Protein AF-A0AA85BRC6-F1 (afdb_monomer_lite)

Organism: NCBI:txid31246

Foldseek 3Di:
DQPLVRLLVLLLVLQCVVCVPPPDDPCPDPVNVVSVCLSVVLVPPPPDCPPVNVVSSVVSVVVSVVSVVCVVCVVPPDD

Sequen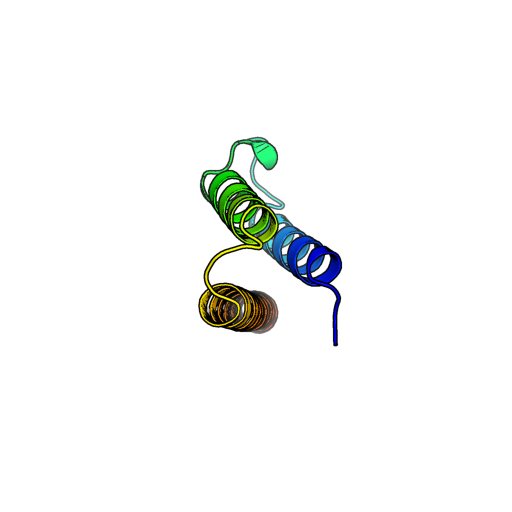ce (79 aa):
MSSKIQLFRNILRELRHVRKNQKAPFDYSPVMQYVISEFRNNHLTDAQKCARENESVHLAETYLNYLQNLRKHSVSSYF

Radius of gyration: 14.56 Å; chains: 1; bounding box: 31×29×38 Å

Secondary structure (DSSP, 8-state):
---HHHHHHHHHHHHHHHTTT-SS-STT-HHHHHHHHHHHHHHS-TTS-HHHHHHHHHHHHHHHHHHHHHHHHTT----

InterPro domains:
  IPR037667 Protein FMC1 homologue [PTHR31716] (3-74)

pLDDT: mean 79.73, std 14.34, range [40.81, 94.88]

Structure (mmCIF, N/CA/C/O backbone):
data_AF-A0AA85BRC6-F1
#
_entry.id   AF-A0AA85BRC6-F1
#
loop_
_atom_site.group_PDB
_atom_site.id
_atom_site.type_symbol
_atom_site.label_atom_id
_atom_site.label_alt_id
_atom_site.label_comp_id
_atom_site.label_asym_id
_atom_site.label_entity_id
_atom_site.label_seq_id
_atom_site.pdbx_PDB_ins_code
_atom_site.Cartn_x
_atom_site.Cartn_y
_atom_site.Cartn_z
_atom_site.occupancy
_atom_site.B_iso_or_equiv
_atom_site.auth_seq_id
_atom_site.auth_comp_id
_atom_site.auth_asym_id
_atom_site.auth_atom_id
_atom_site.pdbx_PDB_model_num
ATOM 1 N N . MET A 1 1 ? 4.289 -3.874 14.798 1.00 49.03 1 MET A N 1
ATOM 2 C CA . MET A 1 1 ? 3.218 -3.319 13.943 1.00 49.03 1 MET A CA 1
ATOM 3 C C . MET A 1 1 ? 3.705 -2.029 13.311 1.00 49.03 1 MET A C 1
ATOM 5 O O . MET A 1 1 ? 4.276 -1.203 14.014 1.00 49.03 1 MET A O 1
ATOM 9 N N . SER A 1 2 ? 3.560 -1.888 11.994 1.00 63.59 2 SER A N 1
ATOM 10 C CA . SER A 1 2 ? 3.891 -0.643 11.293 1.00 63.59 2 SER A CA 1
ATOM 11 C C . SER A 1 2 ? 2.787 0.386 11.549 1.00 63.59 2 SER A C 1
ATOM 13 O O . SER A 1 2 ? 1.620 0.010 11.590 1.00 63.59 2 SER A O 1
ATOM 15 N N . SER A 1 3 ? 3.114 1.667 11.736 1.00 83.88 3 SER A N 1
ATOM 16 C CA . SER A 1 3 ? 2.067 2.692 11.844 1.00 83.88 3 SER A CA 1
ATOM 17 C C . SER A 1 3 ? 1.310 2.824 10.516 1.00 83.88 3 SER A C 1
ATOM 19 O O . SER A 1 3 ? 1.875 2.568 9.453 1.00 83.88 3 SER A O 1
ATOM 21 N N . LYS A 1 4 ? 0.052 3.282 10.545 1.00 83.38 4 LYS A N 1
ATOM 22 C CA . LYS A 1 4 ? -0.760 3.518 9.329 1.00 83.38 4 LYS A CA 1
ATOM 23 C C . LYS A 1 4 ? -0.032 4.418 8.315 1.00 83.38 4 LYS A C 1
ATOM 25 O O . LYS A 1 4 ? -0.033 4.150 7.117 1.00 83.38 4 LYS A O 1
ATOM 30 N N . ILE A 1 5 ? 0.700 5.422 8.806 1.00 85.88 5 ILE A N 1
ATOM 31 C CA . ILE A 1 5 ? 1.550 6.303 7.987 1.00 85.88 5 ILE A CA 1
ATOM 32 C C . ILE A 1 5 ? 2.706 5.530 7.340 1.00 85.88 5 ILE A C 1
ATOM 34 O O . ILE A 1 5 ? 3.052 5.772 6.184 1.00 85.88 5 ILE A O 1
ATOM 38 N N . GLN A 1 6 ? 3.330 4.606 8.069 1.00 89.81 6 GLN A N 1
ATOM 39 C CA . GLN A 1 6 ? 4.405 3.785 7.527 1.00 89.81 6 GLN A CA 1
ATOM 40 C C . GLN A 1 6 ? 3.879 2.787 6.485 1.00 89.81 6 GLN A C 1
ATOM 42 O O . GLN A 1 6 ? 4.515 2.620 5.444 1.00 89.81 6 GLN A O 1
ATOM 47 N N . LEU A 1 7 ? 2.702 2.196 6.710 1.00 90.19 7 LEU A N 1
ATOM 48 C CA . LEU A 1 7 ? 2.006 1.350 5.737 1.00 90.19 7 LEU A CA 1
ATOM 49 C C . LEU A 1 7 ? 1.714 2.120 4.442 1.00 90.19 7 LEU A C 1
ATOM 51 O O . LEU A 1 7 ? 2.105 1.676 3.363 1.00 90.19 7 LEU A O 1
ATOM 55 N N . PHE A 1 8 ? 1.148 3.323 4.553 1.00 90.50 8 PHE A N 1
ATOM 56 C CA . PHE A 1 8 ? 0.932 4.228 3.423 1.00 90.50 8 PHE A CA 1
ATOM 57 C C . PHE A 1 8 ? 2.229 4.503 2.650 1.00 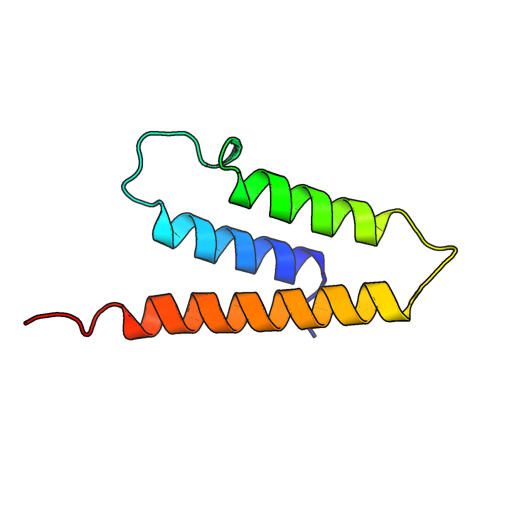90.50 8 PHE A C 1
ATOM 59 O O . PHE A 1 8 ? 2.303 4.287 1.440 1.00 90.50 8 PHE A O 1
ATOM 66 N N . ARG A 1 9 ? 3.297 4.919 3.346 1.00 91.75 9 ARG A N 1
ATOM 67 C CA . ARG A 1 9 ? 4.606 5.205 2.729 1.00 91.75 9 ARG A CA 1
ATOM 68 C C . ARG A 1 9 ? 5.193 3.991 2.011 1.00 91.75 9 ARG A C 1
ATOM 70 O O . ARG A 1 9 ? 5.801 4.153 0.953 1.00 91.75 9 ARG A O 1
ATOM 77 N N . ASN A 1 10 ? 5.019 2.794 2.567 1.00 93.75 10 ASN A N 1
ATOM 78 C CA . ASN A 1 10 ? 5.492 1.555 1.957 1.00 93.75 10 ASN A CA 1
ATOM 79 C C . ASN A 1 10 ? 4.724 1.240 0.665 1.00 93.75 10 ASN A C 1
ATOM 81 O O . ASN A 1 10 ? 5.356 0.931 -0.342 1.00 93.75 10 ASN A O 1
ATOM 85 N N . ILE A 1 11 ? 3.397 1.404 0.654 1.00 92.75 11 ILE A N 1
ATOM 86 C CA . ILE A 1 11 ? 2.579 1.240 -0.559 1.00 92.75 11 ILE A CA 1
ATOM 87 C C . ILE A 1 11 ? 3.018 2.234 -1.639 1.00 92.75 11 ILE A C 1
ATOM 89 O O . ILE A 1 11 ? 3.268 1.840 -2.777 1.00 92.75 11 ILE A O 1
ATOM 93 N N . LEU A 1 12 ? 3.203 3.512 -1.287 1.00 91.06 12 LEU A N 1
ATOM 94 C CA . LEU A 1 12 ? 3.672 4.520 -2.243 1.00 91.06 12 LEU A CA 1
ATOM 95 C C . LEU A 1 12 ? 5.044 4.182 -2.830 1.00 91.06 12 LEU A C 1
ATOM 97 O O . LEU A 1 12 ? 5.287 4.425 -4.013 1.00 91.06 12 LEU A O 1
ATOM 101 N N . ARG A 1 13 ? 5.947 3.624 -2.019 1.00 92.50 13 ARG A N 1
ATOM 102 C CA . ARG A 1 13 ? 7.267 3.188 -2.481 1.00 92.50 13 ARG A CA 1
ATOM 103 C C . ARG A 1 13 ? 7.142 2.087 -3.532 1.00 92.50 13 ARG A C 1
ATOM 105 O O . ARG A 1 13 ? 7.773 2.197 -4.580 1.00 92.50 13 ARG A O 1
ATOM 112 N N . GLU A 1 14 ? 6.311 1.077 -3.291 1.00 91.56 14 GLU A N 1
ATOM 113 C CA . GLU A 1 14 ? 6.087 -0.003 -4.260 1.00 91.56 14 GLU A CA 1
ATOM 114 C C . GLU A 1 14 ? 5.443 0.508 -5.558 1.00 91.56 14 GLU A C 1
ATOM 116 O O . GLU A 1 14 ? 5.925 0.205 -6.649 1.00 91.56 14 GLU A O 1
ATOM 121 N N . LEU A 1 15 ? 4.439 1.386 -5.470 1.00 89.06 15 LEU A N 1
ATOM 122 C CA . LEU A 1 15 ? 3.821 1.999 -6.653 1.00 89.06 15 LEU A CA 1
ATOM 123 C C . LEU A 1 15 ? 4.816 2.836 -7.477 1.00 89.06 15 LEU A C 1
ATOM 125 O O . LEU A 1 15 ? 4.762 2.836 -8.710 1.00 89.06 15 LEU A O 1
ATOM 129 N N . ARG A 1 16 ? 5.761 3.525 -6.824 1.00 88.31 16 ARG A N 1
ATOM 130 C CA . ARG A 1 16 ? 6.835 4.260 -7.513 1.00 88.31 16 ARG A CA 1
ATOM 131 C C . ARG A 1 16 ? 7.801 3.335 -8.246 1.00 88.31 16 ARG A C 1
ATOM 133 O O . ARG A 1 16 ? 8.273 3.706 -9.317 1.00 88.31 16 ARG A O 1
ATOM 140 N N . HIS A 1 17 ? 8.078 2.141 -7.719 1.00 86.00 17 HIS A N 1
ATOM 141 C CA . HIS A 1 17 ? 8.940 1.172 -8.402 1.00 86.00 17 HIS A CA 1
ATOM 142 C C . HIS A 1 17 ? 8.360 0.731 -9.749 1.00 86.00 17 HIS A C 1
ATOM 144 O O . HIS A 1 17 ? 9.101 0.657 -10.726 1.00 86.00 17 HIS A O 1
ATOM 150 N N . VAL A 1 18 ? 7.042 0.530 -9.829 1.00 78.50 18 VAL A N 1
ATOM 151 C CA . VAL A 1 18 ? 6.354 0.155 -11.078 1.00 78.50 18 VAL A CA 1
ATOM 152 C C . VAL A 1 18 ? 6.419 1.274 -12.124 1.00 78.50 18 VAL A C 1
ATOM 154 O O . VAL A 1 18 ? 6.505 1.016 -13.322 1.00 78.50 18 VAL A O 1
ATOM 157 N N . ARG A 1 19 ? 6.408 2.540 -11.691 1.00 77.19 19 ARG A N 1
ATOM 158 C CA . ARG A 1 19 ? 6.341 3.706 -12.590 1.00 77.19 19 ARG A CA 1
ATOM 159 C C . ARG A 1 19 ? 7.695 4.349 -12.898 1.00 77.19 19 ARG A C 1
ATOM 161 O O . ARG A 1 19 ? 7.706 5.407 -13.518 1.00 77.19 19 ARG A O 1
ATOM 168 N N . LYS A 1 20 ? 8.826 3.726 -12.531 1.00 72.81 20 LYS A N 1
ATOM 169 C CA . LYS A 1 20 ? 10.179 4.310 -12.674 1.00 72.81 20 LYS A CA 1
ATOM 170 C C . LYS A 1 20 ? 10.497 4.824 -14.093 1.00 72.81 20 LYS A C 1
ATOM 172 O O . LYS A 1 20 ? 11.260 5.772 -14.223 1.00 72.81 20 LYS A O 1
ATOM 177 N N . ASN A 1 21 ? 9.872 4.252 -15.127 1.00 72.75 21 ASN A N 1
ATOM 178 C CA . ASN A 1 21 ? 10.096 4.612 -16.535 1.00 72.75 21 ASN A CA 1
ATOM 179 C C . ASN A 1 21 ? 8.957 5.439 -17.171 1.00 72.75 21 ASN A C 1
ATOM 181 O O . ASN A 1 21 ? 8.936 5.623 -18.387 1.00 72.75 21 ASN A O 1
ATOM 185 N N . GLN A 1 22 ? 7.981 5.918 -16.392 1.00 77.38 22 GLN A N 1
ATOM 186 C CA . GLN A 1 22 ? 6.847 6.682 -16.923 1.00 77.38 22 GLN A CA 1
ATOM 187 C C . GLN A 1 22 ? 7.102 8.192 -16.854 1.00 77.38 22 GLN A C 1
ATOM 189 O O . GLN A 1 22 ? 7.538 8.710 -15.832 1.00 77.38 22 GLN A O 1
ATOM 194 N N . LYS A 1 23 ? 6.782 8.911 -17.941 1.00 72.50 23 LYS A N 1
ATOM 195 C CA . LYS A 1 23 ? 6.964 10.373 -18.041 1.00 72.50 23 LYS A CA 1
ATOM 196 C C . LYS A 1 23 ? 5.925 11.181 -17.255 1.00 72.50 23 LYS A C 1
ATOM 198 O O . LYS A 1 23 ? 6.198 12.310 -16.864 1.00 72.50 23 LYS A O 1
ATOM 203 N N . ALA A 1 24 ? 4.726 10.631 -17.059 1.00 78.06 24 ALA A N 1
ATOM 204 C CA . ALA A 1 24 ? 3.648 11.331 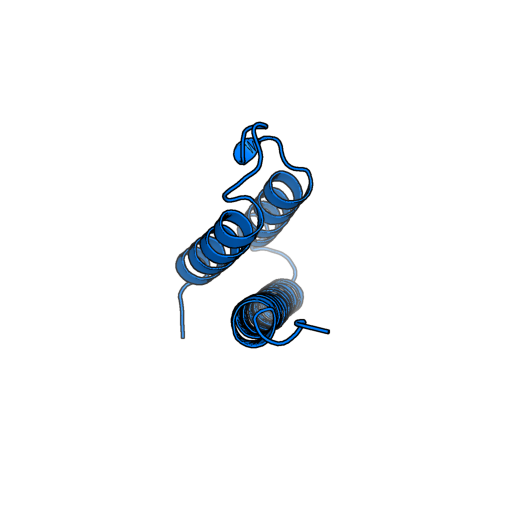-16.368 1.00 78.06 24 ALA A CA 1
ATOM 205 C C . ALA A 1 24 ? 3.919 11.405 -14.852 1.00 78.06 24 ALA A C 1
ATOM 207 O O . ALA A 1 24 ? 4.332 10.392 -14.277 1.00 78.06 24 ALA A O 1
ATOM 208 N N . PRO A 1 25 ? 3.630 12.540 -14.182 1.00 81.38 25 PRO A N 1
ATOM 209 C CA . PRO A 1 25 ? 3.867 12.677 -12.749 1.00 81.38 25 PRO A CA 1
ATOM 210 C C . PRO A 1 25 ? 3.166 11.586 -11.928 1.00 81.38 25 PRO A C 1
ATOM 212 O O . PRO A 1 25 ? 2.086 11.092 -12.278 1.00 81.38 25 PRO A O 1
ATOM 215 N N . PHE A 1 26 ? 3.789 11.190 -10.817 1.00 81.25 26 PHE A N 1
ATOM 216 C CA . PHE A 1 26 ? 3.252 10.151 -9.934 1.00 81.25 26 PHE A CA 1
ATOM 217 C C . PHE A 1 26 ? 1.930 10.570 -9.280 1.00 81.25 26 PHE A C 1
ATOM 219 O O . PHE A 1 26 ? 0.990 9.772 -9.200 1.00 81.25 26 PHE A O 1
ATOM 226 N N . ASP A 1 27 ? 1.858 11.843 -8.898 1.00 81.31 27 ASP A N 1
ATOM 227 C CA . ASP A 1 27 ? 0.795 12.413 -8.074 1.00 81.31 27 ASP A CA 1
ATOM 228 C C . ASP A 1 27 ? -0.565 12.445 -8.783 1.00 81.31 27 ASP A C 1
ATOM 230 O O . ASP A 1 27 ? -1.596 12.322 -8.130 1.00 81.31 27 ASP A O 1
ATOM 234 N N . TYR A 1 28 ? -0.583 12.512 -10.117 1.00 80.44 28 TYR A N 1
ATOM 235 C CA . TYR A 1 28 ? -1.820 12.486 -10.909 1.00 80.44 28 TYR A CA 1
ATOM 236 C C . TYR A 1 28 ? -2.272 11.080 -11.307 1.00 80.44 28 TYR A C 1
ATOM 238 O O . TYR A 1 28 ? -3.256 10.936 -12.029 1.00 80.44 28 TYR A O 1
ATOM 246 N N . SER A 1 29 ? -1.571 10.021 -10.886 1.00 86.06 29 SER A N 1
ATOM 247 C CA . SER A 1 29 ? -2.033 8.677 -11.236 1.00 86.06 29 SER A CA 1
ATOM 248 C C . SER A 1 29 ? -3.338 8.336 -10.511 1.00 86.06 29 SER A C 1
ATOM 250 O O . SER A 1 29 ? -3.445 8.602 -9.310 1.00 86.06 29 SER A O 1
ATOM 252 N N . PRO A 1 30 ? -4.299 7.682 -11.192 1.00 87.69 30 PRO A N 1
ATOM 253 C CA . PRO A 1 30 ? -5.543 7.249 -10.560 1.00 87.69 30 PRO A CA 1
ATOM 254 C C . PRO A 1 30 ? -5.304 6.391 -9.314 1.00 87.69 30 PRO A C 1
ATOM 256 O O . PRO A 1 30 ? -5.973 6.568 -8.302 1.00 87.69 30 PRO A O 1
ATOM 259 N N . VAL A 1 31 ? -4.288 5.519 -9.352 1.00 87.31 31 VAL A N 1
ATOM 260 C CA . VAL A 1 31 ? -3.915 4.676 -8.207 1.00 87.31 31 VAL A CA 1
ATOM 261 C C . VAL A 1 31 ? -3.396 5.498 -7.025 1.00 87.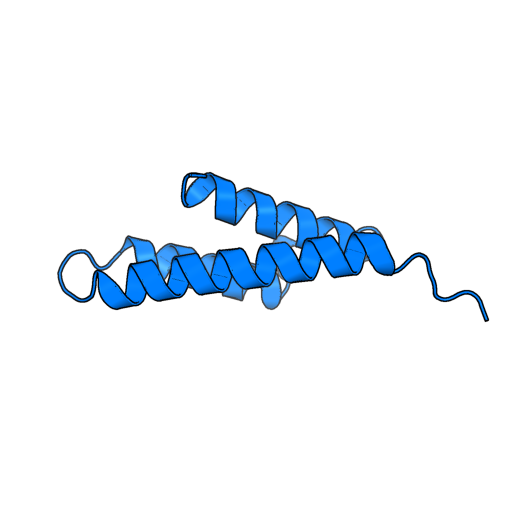31 31 VAL A C 1
ATOM 263 O O . VAL A 1 31 ? -3.749 5.211 -5.887 1.00 87.31 31 VAL A O 1
ATOM 266 N N . MET A 1 32 ? -2.608 6.551 -7.268 1.00 88.44 32 MET A N 1
ATOM 267 C CA . MET A 1 32 ? -2.128 7.437 -6.203 1.00 88.44 32 MET A CA 1
ATOM 268 C C . MET A 1 32 ? -3.287 8.200 -5.558 1.00 88.44 32 MET A C 1
ATOM 270 O O . MET A 1 32 ? -3.391 8.231 -4.334 1.00 88.44 32 MET A O 1
ATOM 274 N N . GLN A 1 33 ? -4.184 8.764 -6.370 1.00 90.38 33 GLN A N 1
ATOM 275 C CA . GLN A 1 33 ? -5.360 9.490 -5.882 1.00 90.38 33 GLN A CA 1
ATOM 276 C C . GLN A 1 33 ? -6.281 8.588 -5.054 1.00 90.38 33 GLN A C 1
ATOM 278 O O . GLN A 1 33 ? -6.685 8.974 -3.959 1.00 90.38 33 GLN A O 1
ATOM 283 N N . TYR A 1 34 ? -6.523 7.363 -5.526 1.00 91.19 34 TYR A N 1
ATOM 284 C CA . TYR A 1 34 ? -7.306 6.360 -4.808 1.00 91.19 34 TYR A CA 1
ATOM 285 C C . TYR A 1 34 ? -6.685 5.989 -3.454 1.00 91.19 34 TYR A C 1
ATOM 287 O O . TYR A 1 34 ? -7.351 6.023 -2.422 1.00 91.19 34 TYR A O 1
ATOM 295 N N . VAL A 1 35 ? -5.384 5.682 -3.419 1.00 89.44 35 VAL A N 1
ATOM 296 C CA . VAL A 1 35 ? -4.716 5.321 -2.159 1.00 89.44 35 VAL A CA 1
ATOM 297 C C . VAL A 1 35 ? -4.738 6.502 -1.182 1.00 89.44 35 VAL A C 1
ATOM 299 O O . VAL A 1 35 ? -4.996 6.309 0.002 1.00 89.44 35 VAL A O 1
ATOM 302 N N . ILE A 1 36 ? -4.538 7.738 -1.647 1.00 89.31 36 ILE A N 1
ATOM 303 C CA . ILE A 1 36 ? -4.660 8.923 -0.784 1.00 89.31 36 ILE A CA 1
ATOM 304 C C . ILE A 1 36 ? -6.078 9.051 -0.212 1.00 89.31 36 ILE A C 1
ATOM 306 O O . ILE A 1 36 ? -6.213 9.325 0.983 1.00 89.31 36 ILE A O 1
ATOM 310 N N . SER A 1 37 ? -7.123 8.881 -1.030 1.00 89.44 37 SER A N 1
ATOM 311 C CA . SER A 1 37 ? -8.505 9.006 -0.555 1.00 89.44 37 SER A CA 1
ATOM 312 C C . SER A 1 37 ? -8.850 7.942 0.480 1.00 89.44 37 SER A C 1
ATOM 314 O O . SER A 1 37 ? -9.432 8.281 1.505 1.00 89.44 37 SER A O 1
ATOM 316 N N . GLU A 1 38 ? -8.421 6.693 0.276 1.00 87.62 38 GLU A N 1
ATOM 317 C CA . GLU A 1 38 ? -8.663 5.601 1.226 1.00 87.62 38 GLU A CA 1
ATOM 318 C C . GLU A 1 38 ? -8.020 5.879 2.590 1.00 87.62 38 GLU A C 1
ATOM 320 O O . GLU A 1 38 ? -8.679 5.782 3.625 1.00 87.62 38 GLU A O 1
ATOM 325 N N . PHE A 1 39 ? -6.754 6.305 2.619 1.00 86.38 39 PHE A N 1
ATOM 326 C CA . PHE A 1 39 ? -6.087 6.617 3.886 1.00 86.38 39 PHE A CA 1
ATOM 327 C C . PHE A 1 39 ? -6.696 7.847 4.574 1.00 86.38 39 PHE A C 1
ATOM 329 O O . PHE A 1 39 ? -6.833 7.852 5.792 1.00 86.38 39 PHE A O 1
ATOM 336 N N . ARG A 1 40 ? -7.112 8.879 3.827 1.00 85.19 40 ARG A N 1
ATOM 337 C CA . ARG A 1 40 ? -7.764 10.065 4.413 1.00 85.19 40 ARG A CA 1
ATOM 338 C C . ARG A 1 40 ? -9.146 9.753 4.981 1.00 85.19 40 ARG A C 1
ATOM 340 O O . ARG A 1 40 ? -9.437 10.159 6.100 1.00 85.19 40 ARG A O 1
ATOM 347 N N . ASN A 1 41 ? -9.976 9.024 4.241 1.00 80.06 41 ASN A N 1
ATOM 348 C CA . ASN A 1 41 ? -11.349 8.718 4.647 1.00 80.06 41 ASN A CA 1
ATOM 349 C C . ASN A 1 41 ? -11.396 7.827 5.896 1.00 80.06 41 ASN A C 1
ATOM 351 O O . ASN A 1 41 ? -12.249 8.024 6.760 1.00 80.06 41 ASN A O 1
ATOM 355 N N . ASN A 1 42 ? -10.441 6.903 6.027 1.00 71.50 42 ASN A N 1
ATOM 356 C CA . ASN A 1 42 ? -10.337 6.030 7.196 1.00 71.50 42 ASN A CA 1
ATOM 357 C C . ASN A 1 42 ? -9.741 6.735 8.432 1.00 71.50 42 ASN A C 1
ATOM 359 O O . ASN A 1 42 ? -9.950 6.263 9.541 1.00 71.50 42 ASN A O 1
ATOM 363 N N . HIS A 1 43 ? -9.066 7.881 8.272 1.00 65.19 43 HIS A N 1
ATOM 364 C CA . HIS A 1 43 ? -8.566 8.706 9.384 1.00 65.19 43 HIS A CA 1
ATOM 365 C C . HIS A 1 43 ? -9.571 9.748 9.908 1.00 65.19 43 HIS A C 1
ATOM 367 O O . HIS A 1 43 ? -9.319 10.348 10.947 1.00 65.19 43 HIS A O 1
ATOM 373 N N . LEU A 1 44 ? -10.672 10.006 9.195 1.00 52.59 44 LEU A N 1
ATOM 374 C CA . LEU A 1 44 ? -11.594 11.116 9.485 1.00 52.59 44 LEU A CA 1
ATOM 375 C C . LEU A 1 44 ? -12.919 10.688 10.140 1.00 52.59 44 LEU A C 1
ATOM 377 O O . LEU A 1 44 ? -13.822 11.511 10.270 1.00 52.59 44 LEU A O 1
ATOM 381 N N . THR A 1 45 ? -13.081 9.423 10.541 1.00 51.94 45 THR A N 1
ATOM 382 C CA . THR A 1 45 ? -14.367 8.922 11.065 1.00 51.94 45 THR A CA 1
ATOM 383 C C . THR A 1 45 ? -14.228 8.151 12.380 1.00 51.94 45 THR A C 1
ATOM 385 O O . THR A 1 45 ? -14.452 6.947 12.444 1.00 51.94 45 THR A O 1
ATOM 388 N N . ASP A 1 46 ? -13.939 8.875 13.466 1.00 49.91 46 ASP A N 1
ATOM 389 C CA . ASP A 1 46 ? -13.813 8.313 14.824 1.00 49.91 46 ASP A CA 1
ATOM 390 C C . ASP A 1 46 ? -15.122 7.720 15.387 1.00 49.91 46 ASP A C 1
ATOM 392 O O . ASP A 1 46 ? -15.102 6.886 16.289 1.00 49.91 46 ASP A O 1
ATOM 396 N N . ALA A 1 47 ? -16.287 8.128 14.874 1.00 54.59 47 ALA A N 1
ATOM 397 C CA . ALA A 1 47 ? -17.567 7.814 15.514 1.00 54.59 47 ALA A CA 1
ATOM 398 C C . ALA A 1 47 ? -18.226 6.501 15.050 1.00 54.59 47 ALA A C 1
ATOM 400 O O . ALA A 1 47 ? -19.147 6.016 15.707 1.00 54.59 47 ALA A O 1
ATOM 401 N N . GLN A 1 48 ? -17.806 5.908 13.928 1.00 47.69 48 GLN A N 1
ATOM 402 C CA . GLN A 1 48 ? -18.453 4.711 13.383 1.00 47.69 48 GLN A CA 1
ATOM 403 C C . GLN A 1 48 ? -17.440 3.830 12.640 1.00 47.69 48 GLN A C 1
ATOM 405 O O . GLN A 1 48 ? -17.081 4.140 11.509 1.00 47.69 48 GLN A O 1
ATOM 410 N N . LYS A 1 49 ? -17.125 2.659 13.224 1.00 54.94 49 LYS A N 1
ATOM 411 C CA . LYS A 1 49 ? -16.487 1.466 12.609 1.00 54.94 49 LYS A CA 1
ATOM 412 C C . LYS A 1 49 ? -14.978 1.270 12.848 1.00 54.94 49 LYS A C 1
ATOM 414 O O . LYS A 1 49 ? -14.215 1.173 11.889 1.00 54.94 49 LYS A O 1
ATOM 419 N N . CYS A 1 50 ? -14.575 0.968 14.088 1.00 66.31 50 CYS A N 1
ATOM 420 C CA . CYS A 1 50 ? -13.280 0.305 14.348 1.00 66.31 50 CYS A CA 1
ATOM 421 C C . CYS A 1 50 ? -13.070 -0.936 13.452 1.00 66.31 50 CYS A C 1
ATOM 423 O O . CYS A 1 50 ? -11.957 -1.214 13.020 1.00 66.31 50 CYS A O 1
ATOM 425 N N . ALA A 1 51 ? -14.151 -1.657 13.122 1.00 72.19 51 ALA A N 1
ATOM 426 C CA . ALA A 1 51 ? -14.113 -2.789 12.196 1.00 72.19 51 ALA A CA 1
ATOM 427 C C . ALA A 1 51 ? -13.664 -2.389 10.779 1.00 72.19 51 ALA A C 1
ATOM 429 O O . ALA A 1 51 ? -12.743 -2.996 10.247 1.00 72.19 51 ALA A O 1
ATOM 430 N N . ARG A 1 52 ? -14.240 -1.325 10.202 1.00 74.50 52 ARG A N 1
ATOM 431 C CA . ARG A 1 52 ? -13.869 -0.840 8.860 1.00 74.50 52 ARG A CA 1
ATOM 432 C C . ARG A 1 52 ? -12.424 -0.366 8.826 1.00 74.50 52 ARG A C 1
ATOM 434 O O . ARG A 1 52 ? -11.721 -0.618 7.854 1.00 74.50 52 ARG A O 1
ATOM 441 N N . GLU A 1 53 ? -11.982 0.317 9.877 1.00 76.31 53 GLU A N 1
ATOM 442 C CA . GLU A 1 53 ? -10.596 0.759 9.951 1.00 76.31 53 GLU A CA 1
ATOM 443 C C . GLU A 1 53 ? -9.641 -0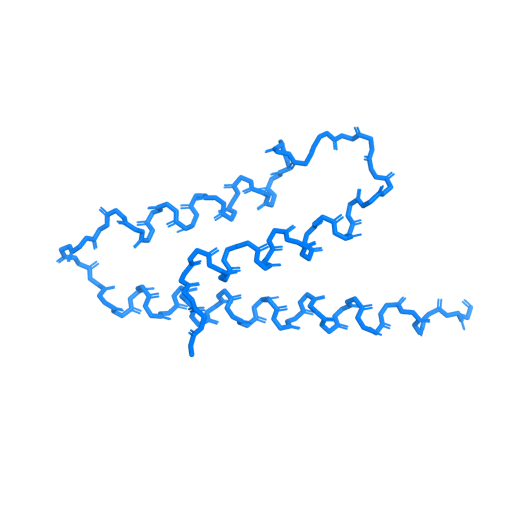.444 9.988 1.00 76.31 53 GLU A C 1
ATOM 445 O O . GLU A 1 53 ? -8.700 -0.501 9.197 1.00 76.31 53 GLU A O 1
ATOM 450 N N . ASN A 1 54 ? -9.928 -1.452 10.814 1.00 81.38 54 ASN A N 1
ATOM 451 C CA . ASN A 1 54 ? -9.138 -2.683 10.870 1.00 81.38 54 ASN A CA 1
ATOM 452 C C . ASN A 1 54 ? -9.146 -3.449 9.538 1.00 81.38 54 ASN A C 1
ATOM 454 O O . ASN A 1 54 ? -8.094 -3.893 9.085 1.00 81.38 54 ASN A O 1
ATOM 458 N N . GLU A 1 55 ? -10.302 -3.557 8.882 1.00 84.50 55 GLU A N 1
ATOM 459 C CA . GLU A 1 55 ? -10.437 -4.159 7.551 1.00 84.50 55 GLU A CA 1
ATOM 460 C C . GLU A 1 55 ? -9.609 -3.402 6.508 1.00 84.50 55 GLU A C 1
ATOM 462 O O . GLU A 1 55 ? -8.910 -4.021 5.710 1.00 84.50 55 GLU A O 1
ATOM 467 N N . SER A 1 56 ? -9.627 -2.067 6.543 1.00 84.56 56 SER A N 1
ATOM 468 C CA . SER A 1 56 ? -8.858 -1.232 5.616 1.00 84.56 56 SER A CA 1
ATOM 469 C C . SER A 1 56 ? -7.349 -1.385 5.810 1.00 84.56 56 SER A C 1
ATOM 471 O O . SER A 1 56 ? -6.604 -1.459 4.832 1.00 84.56 56 SER A O 1
ATOM 473 N N . VAL A 1 57 ? -6.892 -1.497 7.063 1.00 87.88 57 VAL A N 1
ATOM 474 C CA . VAL A 1 57 ? -5.487 -1.759 7.392 1.00 87.88 57 VAL A CA 1
ATOM 475 C C . VAL A 1 57 ? -5.091 -3.145 6.899 1.00 87.88 57 VAL A C 1
ATOM 477 O O . VAL A 1 57 ? -4.077 -3.266 6.215 1.00 87.88 57 VAL A O 1
ATOM 480 N N . HIS A 1 58 ? -5.907 -4.165 7.173 1.00 89.69 58 HIS A N 1
ATOM 481 C CA . HIS A 1 58 ? -5.645 -5.526 6.713 1.00 89.69 58 HIS A CA 1
ATOM 482 C C . HIS A 1 58 ? -5.558 -5.593 5.185 1.00 89.69 58 HIS A C 1
ATOM 484 O O . HIS A 1 58 ? -4.590 -6.117 4.640 1.00 89.69 58 HIS A O 1
ATOM 490 N N . LEU A 1 59 ? -6.510 -4.971 4.487 1.00 90.56 59 LEU A N 1
ATOM 491 C CA . LEU A 1 59 ? -6.528 -4.896 3.030 1.00 90.56 59 LEU A CA 1
ATOM 492 C C . LEU A 1 59 ? -5.276 -4.194 2.478 1.00 90.56 59 LEU A C 1
ATOM 494 O O . LEU A 1 59 ? -4.663 -4.662 1.518 1.00 90.56 59 LEU A O 1
ATOM 498 N N . ALA A 1 60 ? -4.863 -3.085 3.096 1.00 91.56 60 ALA A N 1
ATOM 499 C CA . ALA A 1 60 ? -3.654 -2.361 2.721 1.00 91.56 60 ALA A CA 1
ATOM 500 C C . ALA A 1 60 ? -2.377 -3.196 2.947 1.00 91.56 60 ALA A C 1
ATOM 502 O O . ALA A 1 60 ? -1.475 -3.171 2.106 1.00 91.56 60 ALA A O 1
ATOM 503 N N . GLU A 1 61 ? -2.298 -3.973 4.029 1.00 93.75 61 GLU A N 1
ATOM 504 C CA . GLU A 1 61 ? -1.205 -4.923 4.275 1.00 93.75 61 GLU A CA 1
ATOM 505 C C . GLU A 1 61 ? -1.181 -6.049 3.234 1.00 93.75 61 GLU A C 1
ATOM 507 O O . GLU A 1 61 ? -0.112 -6.366 2.702 1.00 93.75 61 GLU A O 1
ATOM 512 N N . THR A 1 62 ? -2.346 -6.605 2.880 1.00 94.62 62 THR A N 1
ATOM 513 C CA . THR A 1 62 ? -2.480 -7.608 1.814 1.00 94.62 62 THR A CA 1
ATOM 514 C C . THR A 1 62 ? -1.953 -7.071 0.486 1.00 94.62 62 THR A C 1
ATOM 516 O O . THR A 1 62 ? -1.129 -7.719 -0.162 1.00 94.62 62 THR A O 1
ATOM 519 N N . TYR A 1 63 ? -2.360 -5.863 0.088 1.00 92.69 63 TYR A N 1
ATOM 520 C CA . TYR A 1 63 ? -1.886 -5.260 -1.158 1.00 92.69 63 TYR A CA 1
ATOM 521 C C . TYR A 1 63 ? -0.403 -4.905 -1.122 1.00 92.69 63 TYR A C 1
ATOM 523 O O . TYR A 1 63 ? 0.285 -5.090 -2.125 1.00 92.69 63 TYR A O 1
ATOM 531 N N . LEU A 1 64 ? 0.123 -4.436 0.013 1.00 94.19 64 LEU A N 1
ATOM 532 C CA . LEU A 1 64 ? 1.557 -4.201 0.151 1.00 94.19 64 LEU A CA 1
ATOM 533 C C . LEU A 1 64 ? 2.346 -5.499 -0.064 1.00 94.19 64 LEU A C 1
ATOM 535 O O . LEU A 1 64 ? 3.315 -5.506 -0.822 1.00 94.19 64 LEU A O 1
ATOM 539 N N . ASN A 1 65 ? 1.912 -6.593 0.562 1.00 94.88 65 ASN A N 1
ATOM 540 C CA . ASN A 1 65 ? 2.528 -7.906 0.396 1.00 94.88 65 ASN A CA 1
ATOM 541 C C . ASN A 1 65 ? 2.475 -8.365 -1.070 1.00 94.88 65 ASN A C 1
ATOM 543 O O . ASN A 1 65 ? 3.489 -8.787 -1.630 1.00 94.88 65 ASN A O 1
ATOM 547 N N . TYR A 1 66 ? 1.323 -8.209 -1.722 1.00 92.81 66 TYR A N 1
ATOM 548 C CA . TYR A 1 66 ? 1.159 -8.526 -3.137 1.00 92.81 66 TYR A CA 1
ATOM 549 C C . TYR A 1 66 ? 2.121 -7.724 -4.027 1.00 92.81 66 TYR A C 1
ATOM 551 O O . TYR A 1 66 ? 2.845 -8.311 -4.829 1.00 92.81 66 TYR A O 1
ATOM 559 N N . LEU A 1 67 ? 2.207 -6.402 -3.848 1.00 91.12 67 LEU A N 1
ATOM 560 C CA . LEU A 1 67 ? 3.106 -5.535 -4.621 1.00 91.12 67 LEU A CA 1
ATOM 561 C C . LEU A 1 67 ? 4.586 -5.895 -4.418 1.00 91.12 67 LEU A C 1
ATOM 563 O O . LEU A 1 67 ? 5.357 -5.934 -5.378 1.00 91.12 67 LEU A O 1
ATOM 567 N N . GLN A 1 68 ? 4.982 -6.202 -3.182 1.00 93.38 68 GLN A N 1
ATOM 568 C CA . GLN A 1 68 ? 6.343 -6.642 -2.869 1.00 93.38 68 GLN A CA 1
ATOM 569 C C . GLN A 1 68 ? 6.683 -7.970 -3.549 1.00 93.38 68 GLN A C 1
ATOM 571 O O . GLN A 1 68 ? 7.784 -8.114 -4.088 1.00 93.38 68 GLN A O 1
ATOM 576 N N . ASN A 1 69 ? 5.745 -8.920 -3.558 1.00 91.88 69 ASN A N 1
ATOM 577 C CA . ASN A 1 69 ? 5.910 -10.194 -4.250 1.00 91.88 69 ASN A CA 1
ATOM 578 C C . ASN A 1 69 ? 5.959 -10.013 -5.765 1.00 91.88 69 ASN A C 1
ATOM 580 O O . ASN A 1 69 ? 6.850 -10.568 -6.402 1.0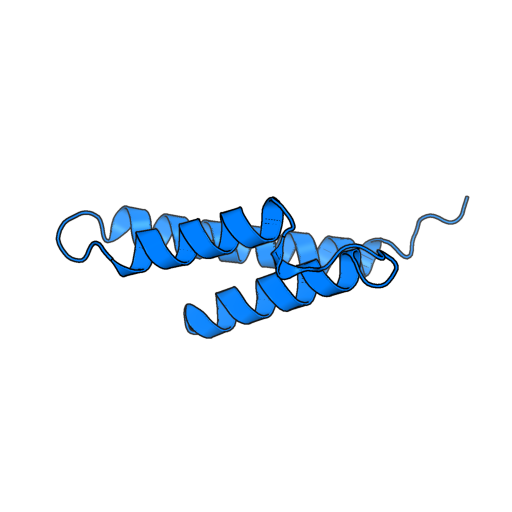0 91.88 69 ASN A O 1
ATOM 584 N N . LEU A 1 70 ? 5.089 -9.177 -6.339 1.00 88.31 70 LEU A N 1
ATOM 585 C CA . LEU A 1 70 ? 5.155 -8.837 -7.759 1.00 88.31 70 LEU A CA 1
ATOM 586 C C . LEU A 1 70 ? 6.539 -8.313 -8.134 1.00 88.31 70 LEU A C 1
ATOM 588 O O . LEU A 1 70 ? 7.135 -8.822 -9.073 1.00 88.31 70 LEU A O 1
ATOM 592 N N . ARG A 1 71 ? 7.099 -7.365 -7.373 1.00 86.81 71 ARG A N 1
ATOM 593 C CA . ARG A 1 71 ? 8.455 -6.854 -7.630 1.00 86.81 71 ARG A CA 1
ATOM 594 C C . ARG A 1 71 ? 9.529 -7.936 -7.490 1.00 86.81 71 ARG A C 1
ATOM 596 O O . ARG A 1 71 ? 10.495 -7.939 -8.244 1.00 86.81 71 ARG A O 1
ATOM 603 N N . LYS A 1 72 ? 9.398 -8.822 -6.500 1.00 88.31 72 LYS A N 1
ATOM 604 C CA . LYS A 1 72 ? 10.361 -9.905 -6.253 1.00 88.31 72 LYS A CA 1
ATOM 605 C C . LYS A 1 72 ? 10.361 -10.941 -7.381 1.00 88.31 72 LYS A C 1
ATOM 607 O O . LYS A 1 72 ? 11.413 -11.485 -7.697 1.00 88.31 72 LYS A O 1
ATOM 612 N N . HIS A 1 73 ? 9.199 -11.202 -7.974 1.00 84.75 73 HIS A N 1
ATOM 613 C CA . HIS A 1 73 ? 9.001 -12.271 -8.953 1.00 84.75 73 HIS A CA 1
ATOM 614 C C . HIS A 1 73 ? 8.885 -11.783 -10.408 1.00 84.75 73 HIS A C 1
ATOM 616 O O . HIS A 1 73 ? 9.003 -12.595 -11.322 1.00 84.75 73 HIS A O 1
ATOM 622 N N . SER A 1 74 ? 8.762 -10.475 -10.658 1.00 70.69 74 SER A N 1
ATOM 623 C CA . SER A 1 74 ? 8.719 -9.888 -12.010 1.00 70.69 74 SER A CA 1
ATOM 624 C C . SER A 1 74 ? 10.039 -9.978 -12.789 1.00 70.69 74 SER A C 1
ATOM 626 O O . SER A 1 74 ? 10.088 -9.590 -13.951 1.00 70.69 74 SER A O 1
ATOM 628 N N . VAL A 1 75 ? 11.106 -10.511 -12.184 1.00 58.44 75 VAL A N 1
ATOM 629 C CA . VAL A 1 75 ? 12.395 -10.786 -12.848 1.00 58.44 75 VAL A CA 1
ATOM 630 C C . VAL A 1 75 ? 12.419 -12.177 -13.522 1.00 58.44 75 VAL A C 1
ATOM 632 O O . VAL A 1 75 ? 13.372 -12.500 -14.221 1.00 58.44 75 VAL A O 1
ATOM 635 N N . SER A 1 76 ? 11.364 -12.995 -13.388 1.00 52.38 76 SER A N 1
ATOM 636 C CA . SER A 1 76 ? 11.316 -14.372 -13.918 1.00 52.38 76 SER A CA 1
ATOM 637 C C . SER A 1 76 ? 10.467 -14.550 -15.186 1.00 52.38 76 SER A C 1
ATOM 639 O O . SER A 1 76 ? 9.861 -15.602 -15.379 1.00 52.38 76 SER A O 1
ATOM 641 N N . SER A 1 77 ? 10.404 -13.546 -16.059 1.00 51.59 77 SER A N 1
ATOM 642 C CA . SER A 1 77 ? 9.824 -13.682 -17.402 1.00 51.59 77 SER A CA 1
ATOM 643 C C . SER A 1 77 ? 10.858 -13.297 -18.460 1.00 51.59 77 SER A C 1
ATOM 645 O O . SER A 1 77 ? 10.764 -12.243 -19.083 1.00 51.59 77 SER A O 1
ATOM 647 N N . TYR A 1 78 ? 11.867 -14.159 -18.608 1.00 44.16 78 TYR A N 1
ATOM 648 C CA . TYR A 1 78 ? 12.638 -14.316 -19.839 1.00 44.16 78 TYR A CA 1
ATOM 649 C C . TYR A 1 78 ? 12.253 -15.671 -20.444 1.00 44.16 78 TYR A C 1
ATOM 651 O O . TYR A 1 78 ? 12.783 -16.704 -20.042 1.00 44.16 78 TYR A O 1
ATOM 659 N N . PHE A 1 79 ? 11.295 -15.637 -21.365 1.00 40.81 79 PHE A N 1
ATOM 660 C CA . PHE A 1 79 ? 11.200 -16.533 -22.514 1.00 40.81 79 PHE A CA 1
ATOM 661 C C . PHE A 1 79 ? 10.947 -15.644 -23.726 1.00 40.81 79 PHE A C 1
ATOM 663 O O . PHE A 1 79 ? 10.081 -14.746 -23.600 1.00 40.81 79 PHE A O 1
#